Protein AF-A0A965NLD5-F1 (afdb_monomer_lite)

Sequence (161 aa):
DPDKNAWGQAIYIEPGYSQASGKNGSLRDQYSLEFKYLLQHNFGEAEEWIYAANLVAEIERTPSTDADAVSFKVTQGIAKAINASWIAGFEVIASAEWAELNDFEYATIFAGPSVRYQRENGFYTTLTAIAQVYGSPANKGNLNVSEKSPYEFRLKAGFEF

pLDDT: mean 92.35, std 9.7, range [40.41, 98.44]

Radius of gyration: 18.38 Å; chains: 1; bounding box: 49×38×45 Å

Secondary structure (DSSP, 8-state):
-GGGGPPEEEEEEEEEEEEE-TTT--EEEEEEEEEEEEEEEEESTTS-EEEEEEEEEEEEEEGGGTEEEEEEEEEEEEEEEEETTEEEEEEEEEEEEEETTTEEEEEEEEEEEEEEEE-TTSEEEEEEEEEEEEEES-SBTTB-TTTS-SEEEEEEEEE--

Structure (mmCIF, N/CA/C/O backbone):
data_AF-A0A965NLD5-F1
#
_entry.id   AF-A0A965NLD5-F1
#
loop_
_atom_site.group_PDB
_atom_site.id
_atom_site.type_symbol
_atom_site.label_atom_id
_atom_site.label_alt_id
_atom_site.label_comp_id
_atom_site.label_asym_id
_atom_site.label_entity_id
_atom_site.label_seq_id
_atom_site.pdbx_PDB_ins_code
_atom_site.Cartn_x
_atom_site.Cartn_y
_atom_site.Cartn_z
_atom_site.occupancy
_atom_site.B_iso_or_equiv
_atom_site.auth_seq_id
_atom_site.auth_comp_id
_atom_site.auth_asym_id
_atom_site.auth_atom_id
_atom_site.pdbx_PDB_model_num
ATOM 1 N N . ASP A 1 1 ? -18.370 24.362 10.738 1.00 42.06 1 ASP A N 1
ATOM 2 C CA . ASP A 1 1 ? -17.362 24.081 11.765 1.00 42.06 1 ASP A CA 1
ATOM 3 C C . ASP A 1 1 ? -16.077 23.692 11.044 1.00 42.06 1 ASP A C 1
ATOM 5 O O . ASP A 1 1 ? -16.051 22.616 10.456 1.00 42.06 1 ASP A O 1
ATOM 9 N N . PRO A 1 2 ? -15.111 24.611 10.895 1.00 40.41 2 PRO A N 1
ATOM 10 C CA . PRO A 1 2 ? -13.900 24.375 10.105 1.00 40.41 2 PRO A CA 1
ATOM 11 C C . PRO A 1 2 ? -13.006 23.262 10.679 1.00 40.41 2 PRO A C 1
ATOM 13 O O . PRO A 1 2 ? -12.257 22.663 9.914 1.00 40.41 2 PRO A O 1
ATOM 16 N N . ASP A 1 3 ? -13.159 22.916 11.962 1.00 52.47 3 ASP A N 1
ATOM 17 C CA . ASP A 1 3 ? -12.384 21.852 12.614 1.00 52.47 3 ASP A CA 1
ATOM 18 C C . ASP A 1 3 ? -12.909 20.438 12.299 1.00 52.47 3 ASP A C 1
ATOM 20 O O . ASP A 1 3 ? -12.139 19.482 12.301 1.00 52.47 3 ASP A O 1
ATOM 24 N N . LYS A 1 4 ? -14.187 20.288 11.913 1.00 50.25 4 LYS A N 1
ATOM 25 C CA . LYS A 1 4 ? -14.783 18.983 11.541 1.00 50.25 4 LYS A CA 1
ATOM 26 C C . LYS A 1 4 ? -14.344 18.452 10.170 1.00 50.25 4 LYS A C 1
ATOM 28 O O . LYS A 1 4 ? -14.657 17.320 9.828 1.00 50.25 4 LYS A O 1
ATOM 33 N N . ASN A 1 5 ? -13.645 19.269 9.378 1.00 57.38 5 ASN A N 1
ATOM 34 C CA . ASN A 1 5 ? -13.240 18.957 8.002 1.00 57.38 5 ASN A CA 1
ATOM 35 C C . ASN A 1 5 ? -11.714 18.846 7.834 1.00 57.38 5 ASN A C 1
ATOM 37 O O . ASN A 1 5 ? -11.207 18.917 6.711 1.00 57.38 5 ASN A O 1
ATOM 41 N N . ALA A 1 6 ? -10.964 18.733 8.933 1.00 74.50 6 ALA A N 1
ATOM 42 C CA . ALA A 1 6 ? -9.512 18.737 8.878 1.00 74.50 6 ALA A CA 1
ATOM 43 C C . ALA A 1 6 ? -8.977 17.456 8.216 1.00 74.50 6 ALA A C 1
ATOM 45 O O . ALA A 1 6 ? -9.344 16.331 8.562 1.00 74.50 6 ALA A O 1
ATOM 46 N N . TRP A 1 7 ? -8.095 17.645 7.240 1.00 89.44 7 TRP A N 1
ATOM 47 C CA . TRP A 1 7 ? -7.319 16.575 6.628 1.00 89.44 7 TRP A CA 1
ATOM 48 C C . TRP A 1 7 ? -6.006 16.423 7.393 1.00 89.44 7 TRP A C 1
ATOM 50 O O . TRP A 1 7 ? -5.202 17.357 7.433 1.00 89.44 7 TRP A O 1
ATOM 60 N N . GLY A 1 8 ? -5.778 15.246 7.972 1.00 91.50 8 GLY A N 1
ATOM 61 C CA . GLY A 1 8 ? -4.481 14.864 8.518 1.00 91.50 8 GLY A CA 1
ATOM 62 C C . GLY A 1 8 ? -3.485 14.647 7.383 1.00 91.50 8 GLY A C 1
ATOM 63 O O . GLY A 1 8 ? -3.814 13.999 6.391 1.00 91.50 8 GLY A O 1
ATOM 64 N N . GLN A 1 9 ? -2.284 15.207 7.507 1.00 94.81 9 GLN A N 1
ATOM 65 C CA . GLN A 1 9 ? -1.242 15.142 6.483 1.00 94.81 9 GLN A CA 1
ATOM 66 C C . GLN A 1 9 ? 0.111 14.851 7.125 1.00 94.81 9 GLN A C 1
ATOM 68 O O . GLN A 1 9 ? 0.424 15.405 8.178 1.00 94.81 9 GLN A O 1
ATOM 73 N N . ALA A 1 10 ? 0.927 14.023 6.479 1.00 95.25 10 ALA A N 1
ATOM 74 C CA . ALA A 1 10 ? 2.291 13.744 6.918 1.00 95.25 10 ALA A CA 1
ATOM 75 C C . ALA A 1 10 ? 3.227 13.537 5.723 1.00 95.25 10 ALA A C 1
ATOM 77 O O . ALA A 1 10 ? 2.827 12.973 4.706 1.00 95.25 10 ALA A O 1
ATOM 78 N N . ILE A 1 11 ? 4.479 13.981 5.857 1.00 95.44 11 ILE A N 1
ATOM 79 C CA . ILE A 1 11 ? 5.546 13.756 4.875 1.00 95.44 11 ILE A CA 1
ATOM 80 C C . ILE A 1 11 ? 6.659 12.958 5.549 1.00 95.44 11 ILE A C 1
ATOM 82 O O . ILE A 1 11 ? 7.085 13.309 6.649 1.00 95.44 11 ILE A O 1
ATOM 86 N N . TYR A 1 12 ? 7.147 11.924 4.869 1.00 95.94 12 TYR A N 1
ATOM 87 C CA . TYR A 1 12 ? 8.296 11.126 5.289 1.00 95.94 12 TYR A CA 1
ATOM 88 C C . TYR A 1 12 ? 9.354 11.124 4.195 1.00 95.94 12 TYR A C 1
ATOM 90 O O . TYR A 1 12 ? 9.034 11.103 3.005 1.00 95.94 12 TYR A O 1
ATOM 98 N N . ILE A 1 13 ? 10.611 11.133 4.627 1.00 97.12 13 ILE A N 1
ATOM 99 C CA . ILE A 1 13 ? 11.781 10.927 3.780 1.00 97.12 13 ILE A CA 1
ATOM 100 C C . ILE A 1 13 ? 12.598 9.833 4.459 1.00 97.12 13 ILE A C 1
ATOM 102 O O . ILE A 1 13 ? 13.040 10.008 5.595 1.00 97.12 13 ILE A O 1
ATOM 106 N N . GLU A 1 14 ? 12.759 8.705 3.783 1.00 97.00 14 GLU A N 1
ATOM 107 C CA . GLU A 1 14 ? 13.347 7.488 4.334 1.00 97.00 14 GLU A CA 1
ATOM 108 C C . GLU A 1 14 ? 14.544 7.063 3.469 1.00 97.00 14 GLU A C 1
ATOM 110 O O . GLU A 1 14 ? 14.358 6.512 2.384 1.00 97.00 14 GLU A O 1
ATOM 115 N N . PRO A 1 15 ? 15.789 7.343 3.900 1.00 96.88 15 PRO A N 1
ATOM 116 C CA . PRO A 1 15 ? 16.967 6.770 3.265 1.00 96.88 15 PRO A CA 1
ATOM 117 C C . PRO A 1 15 ? 17.120 5.298 3.673 1.00 96.88 15 PRO A C 1
ATOM 119 O O . PRO A 1 15 ? 17.011 4.955 4.852 1.00 96.88 15 PRO A O 1
ATOM 122 N N . GLY A 1 16 ? 17.419 4.439 2.705 1.00 94.88 16 GLY A N 1
ATOM 123 C CA . GLY A 1 16 ? 17.579 3.002 2.886 1.00 94.88 16 GLY A CA 1
ATOM 124 C C . GLY A 1 16 ? 18.937 2.489 2.415 1.00 94.88 16 GLY A C 1
ATOM 125 O O . GLY A 1 16 ? 19.569 3.041 1.512 1.00 94.88 16 GLY A O 1
ATOM 126 N N . TYR A 1 17 ? 19.381 1.400 3.037 1.00 94.12 17 TYR A N 1
ATOM 127 C CA . TYR A 1 17 ? 20.514 0.595 2.591 1.00 94.12 17 TYR A CA 1
ATOM 128 C C . TYR A 1 17 ? 20.202 -0.885 2.822 1.00 94.12 17 TYR A C 1
ATOM 130 O O . TYR A 1 17 ? 19.744 -1.264 3.901 1.00 94.12 17 TYR A O 1
ATOM 138 N N . SER A 1 18 ? 20.471 -1.717 1.819 1.00 91.75 18 SER A N 1
ATOM 139 C CA . SER A 1 18 ? 20.337 -3.170 1.888 1.00 91.75 18 SER A CA 1
ATOM 140 C C . SER A 1 18 ? 21.554 -3.854 1.269 1.00 91.75 18 SER A C 1
ATOM 142 O O . SER A 1 18 ? 22.120 -3.368 0.294 1.00 91.75 18 SER A O 1
ATOM 144 N N . GLN A 1 19 ? 21.922 -5.012 1.823 1.00 91.69 19 GLN A N 1
ATOM 145 C CA . GLN A 1 19 ? 22.940 -5.919 1.269 1.00 91.69 19 GLN A CA 1
ATOM 146 C C . GLN A 1 19 ? 22.339 -7.098 0.500 1.00 91.69 19 GLN A C 1
ATOM 148 O O . GLN A 1 19 ? 23.068 -7.938 -0.028 1.00 91.69 19 GLN A O 1
ATOM 153 N N . ALA A 1 20 ? 21.013 -7.191 0.456 1.00 85.81 20 ALA A N 1
ATOM 154 C CA . ALA A 1 20 ? 20.301 -8.238 -0.252 1.00 85.81 20 ALA A CA 1
ATOM 155 C C . ALA A 1 20 ? 19.221 -7.625 -1.142 1.00 85.81 20 ALA A C 1
ATOM 157 O O . ALA A 1 20 ? 18.444 -6.767 -0.717 1.00 85.81 20 ALA A O 1
ATOM 158 N N . SER A 1 21 ? 19.161 -8.103 -2.380 1.00 76.62 21 SER A N 1
ATOM 159 C CA . SER A 1 21 ? 18.104 -7.756 -3.323 1.00 76.62 21 SER A CA 1
ATOM 160 C C . SER A 1 21 ? 16.742 -8.231 -2.815 1.00 76.62 21 SER A C 1
ATOM 162 O O . SER A 1 21 ? 16.551 -9.425 -2.576 1.00 76.62 21 SER A O 1
ATOM 164 N N . GLY A 1 22 ? 15.770 -7.321 -2.733 1.00 69.75 22 GLY A N 1
ATOM 165 C CA . GLY A 1 22 ? 14.379 -7.662 -2.418 1.00 69.75 22 GLY A CA 1
ATOM 166 C C . GLY A 1 22 ? 13.674 -8.477 -3.512 1.00 69.75 22 GLY A C 1
ATOM 167 O O . GLY A 1 22 ? 12.686 -9.146 -3.221 1.00 69.75 22 GLY A O 1
ATOM 168 N N . LYS A 1 23 ? 14.188 -8.463 -4.756 1.00 70.25 23 LYS A N 1
ATOM 169 C CA . LYS A 1 23 ? 13.597 -9.183 -5.901 1.00 70.25 23 LYS A CA 1
ATOM 170 C C . LYS A 1 23 ? 14.005 -10.664 -5.942 1.00 70.25 23 LYS A C 1
ATOM 172 O O . LYS A 1 23 ? 13.182 -11.523 -6.233 1.00 70.25 23 LYS A O 1
ATOM 177 N N . ASN A 1 24 ? 15.277 -10.975 -5.675 1.00 74.75 24 ASN A N 1
ATOM 178 C CA . ASN A 1 24 ? 15.838 -12.323 -5.885 1.00 74.75 24 ASN A CA 1
ATOM 179 C C . ASN A 1 24 ? 16.782 -12.814 -4.770 1.00 74.75 24 ASN A C 1
ATOM 181 O O . ASN A 1 24 ? 17.337 -13.905 -4.883 1.00 74.75 24 ASN A O 1
ATOM 185 N N . GLY A 1 25 ? 16.999 -12.027 -3.714 1.00 80.00 25 GLY A N 1
ATOM 186 C CA . GLY A 1 25 ? 17.869 -12.394 -2.595 1.00 80.00 25 GLY A CA 1
ATOM 187 C C . GLY A 1 25 ? 19.369 -12.392 -2.905 1.00 80.00 25 GLY A C 1
ATOM 188 O O . GLY A 1 25 ? 20.155 -12.788 -2.046 1.00 80.00 25 GLY A O 1
ATOM 189 N N . SER A 1 26 ? 19.800 -11.956 -4.096 1.00 84.50 26 SER A N 1
ATOM 190 C CA . SER A 1 26 ? 21.227 -11.856 -4.416 1.00 84.50 26 SER A CA 1
ATOM 191 C C . SER A 1 26 ? 21.915 -10.837 -3.509 1.00 84.50 26 SER A C 1
ATOM 193 O O . SER A 1 26 ? 21.379 -9.742 -3.311 1.00 84.50 26 SER A O 1
ATOM 195 N N . LEU A 1 27 ? 23.114 -11.163 -3.023 1.00 88.44 27 LEU A N 1
ATOM 196 C CA . LEU A 1 27 ? 23.918 -10.236 -2.230 1.00 88.44 27 LEU A CA 1
ATOM 197 C C . LEU A 1 27 ? 24.457 -9.114 -3.117 1.00 88.44 27 LEU A C 1
ATOM 199 O O . LEU A 1 27 ? 25.185 -9.374 -4.076 1.00 88.44 27 LEU A O 1
ATOM 203 N N . ARG A 1 28 ? 24.074 -7.880 -2.802 1.00 86.31 28 ARG A N 1
ATOM 204 C CA . ARG A 1 28 ? 24.518 -6.660 -3.480 1.00 86.31 28 ARG A CA 1
ATOM 205 C C . ARG A 1 28 ? 24.214 -5.455 -2.604 1.00 86.31 28 ARG A C 1
ATOM 207 O O . ARG A 1 28 ? 23.189 -5.442 -1.927 1.00 86.31 28 ARG A O 1
ATOM 214 N N . ASP A 1 29 ? 25.063 -4.441 -2.673 1.00 92.69 29 ASP A N 1
ATOM 215 C CA . ASP A 1 29 ? 24.749 -3.145 -2.083 1.00 92.69 29 ASP A CA 1
ATOM 216 C C . ASP A 1 29 ? 23.646 -2.461 -2.890 1.00 92.69 29 ASP A C 1
ATOM 218 O O . ASP A 1 29 ? 23.732 -2.350 -4.117 1.00 92.69 29 ASP A O 1
ATOM 222 N N . GLN A 1 30 ? 22.622 -1.997 -2.186 1.00 92.56 30 GLN A N 1
ATOM 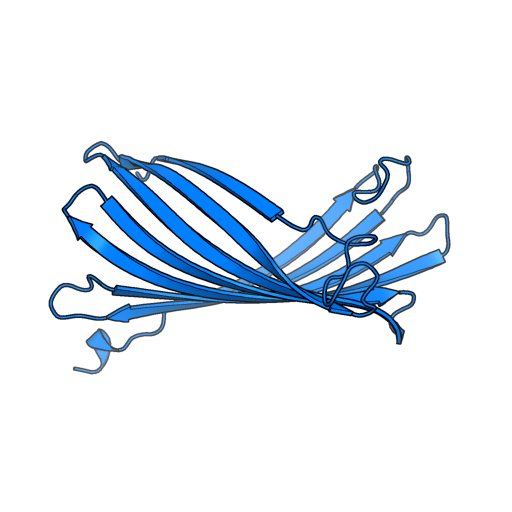223 C CA . GLN A 1 30 ? 21.520 -1.233 -2.741 1.00 92.56 30 GLN A CA 1
ATOM 224 C C . GLN A 1 30 ? 21.203 -0.075 -1.799 1.00 92.56 30 GLN A C 1
ATOM 226 O O . GLN A 1 30 ? 21.009 -0.275 -0.600 1.00 92.56 30 GLN A O 1
ATOM 231 N N . TYR A 1 31 ? 21.166 1.132 -2.348 1.00 95.12 31 TYR A N 1
ATOM 232 C CA . TYR A 1 31 ? 20.755 2.342 -1.647 1.00 95.12 31 TYR A CA 1
ATOM 233 C C . TYR A 1 31 ? 19.375 2.743 -2.142 1.00 95.12 31 TYR A C 1
ATOM 235 O O . TYR A 1 31 ? 19.115 2.635 -3.339 1.00 95.12 31 TYR A O 1
ATOM 243 N N . SER A 1 32 ? 18.515 3.229 -1.254 1.00 95.69 32 SER A N 1
ATOM 244 C CA . SER A 1 32 ? 17.214 3.766 -1.643 1.00 95.69 32 SER A CA 1
ATOM 245 C C . SER A 1 32 ? 16.917 5.096 -0.964 1.00 95.69 32 SER A C 1
ATOM 247 O O . SER A 1 32 ? 17.484 5.437 0.078 1.00 95.69 32 SER A O 1
ATOM 249 N N . LEU A 1 33 ? 16.044 5.878 -1.587 1.00 97.50 33 LEU A N 1
ATOM 250 C CA . LEU A 1 33 ? 15.464 7.079 -1.011 1.00 97.50 33 LEU A CA 1
ATOM 251 C C . LEU A 1 33 ? 13.966 7.076 -1.306 1.00 97.50 33 LEU A C 1
ATOM 253 O O . LEU A 1 33 ? 13.559 7.237 -2.456 1.00 97.50 33 LEU A O 1
ATOM 257 N N . GLU A 1 34 ? 13.162 6.891 -0.262 1.00 97.88 34 GLU A N 1
ATOM 258 C CA . GLU A 1 34 ? 11.706 6.823 -0.350 1.00 97.88 34 GLU A CA 1
ATOM 259 C C . GLU A 1 34 ? 11.078 8.106 0.212 1.00 97.88 34 GLU A C 1
ATOM 261 O O . GLU A 1 34 ? 11.385 8.558 1.317 1.00 97.88 34 GLU A O 1
ATOM 266 N N . PHE A 1 35 ? 10.174 8.700 -0.558 1.00 98.19 35 PHE A N 1
ATOM 267 C CA . PHE A 1 35 ? 9.368 9.852 -0.181 1.00 98.19 35 PHE A CA 1
ATOM 268 C C . PHE A 1 35 ? 7.924 9.406 -0.029 1.00 98.19 35 PHE A C 1
ATOM 270 O O . PHE A 1 35 ? 7.365 8.797 -0.943 1.00 98.19 35 PHE A O 1
ATOM 277 N N . LYS A 1 36 ? 7.292 9.751 1.092 1.00 98.06 36 LYS A N 1
ATOM 278 C CA . LYS A 1 36 ? 5.874 9.457 1.325 1.00 98.06 36 LYS A CA 1
ATOM 279 C C . LYS A 1 36 ? 5.121 10.722 1.668 1.00 98.06 36 LYS A C 1
ATOM 281 O O . LYS A 1 36 ? 5.566 11.497 2.507 1.00 98.06 36 LYS A O 1
ATOM 286 N N . TYR A 1 37 ? 3.947 10.876 1.079 1.00 97.62 37 TYR A N 1
ATOM 287 C CA . TYR A 1 37 ? 2.935 11.827 1.509 1.00 97.62 37 TYR A CA 1
ATOM 288 C C . TYR A 1 37 ? 1.683 11.050 1.905 1.00 97.62 37 TYR A C 1
ATOM 290 O O . TYR A 1 37 ? 1.105 10.343 1.078 1.00 97.62 37 TYR A O 1
ATOM 298 N N . LEU A 1 38 ? 1.300 11.144 3.176 1.00 96.06 38 LEU A N 1
ATOM 299 C CA . LEU A 1 38 ? 0.133 10.472 3.740 1.00 96.06 38 LEU A CA 1
ATOM 300 C C . LEU A 1 38 ? -0.967 11.499 3.985 1.00 96.06 38 LEU A C 1
ATOM 302 O O . LEU A 1 38 ? -0.700 12.604 4.458 1.00 96.06 38 LEU A O 1
ATOM 306 N N . LEU A 1 39 ? -2.198 11.104 3.697 1.00 96.31 39 LEU A N 1
ATOM 307 C CA . LEU A 1 39 ? -3.397 11.914 3.805 1.00 96.31 39 LEU A CA 1
ATOM 308 C C . LEU A 1 39 ? -4.489 11.086 4.491 1.00 96.31 39 LEU A C 1
ATOM 310 O O . LEU A 1 39 ? -4.758 9.963 4.073 1.00 96.31 39 LEU A O 1
ATOM 314 N N . GLN A 1 40 ? -5.143 11.637 5.510 1.00 94.94 40 GLN A N 1
ATOM 315 C CA . GLN A 1 40 ? -6.261 10.992 6.199 1.00 94.94 40 GLN A CA 1
ATOM 316 C C . GLN A 1 40 ? -7.398 11.981 6.435 1.00 94.94 40 GLN A C 1
ATOM 318 O O . GLN A 1 40 ? -7.167 13.141 6.774 1.00 94.94 40 GLN A O 1
ATOM 323 N N . HIS A 1 41 ? -8.633 11.509 6.303 1.00 93.50 41 HIS A N 1
ATOM 324 C CA . HIS A 1 41 ? -9.817 12.257 6.690 1.00 93.50 41 HIS A CA 1
ATOM 325 C C . HIS A 1 41 ? -10.848 11.330 7.326 1.00 93.50 41 HIS A C 1
ATOM 327 O O . HIS A 1 41 ? -11.232 10.321 6.729 1.00 93.50 41 HIS A O 1
ATOM 333 N N . ASN A 1 42 ? -11.296 11.688 8.526 1.00 92.38 42 ASN A N 1
ATOM 334 C CA . ASN A 1 42 ? -12.375 10.996 9.212 1.00 92.38 42 ASN A CA 1
ATOM 335 C C . ASN A 1 42 ? -13.679 11.765 8.998 1.00 92.38 42 ASN A C 1
ATOM 337 O O . ASN A 1 42 ? -13.685 12.994 9.029 1.00 92.38 42 ASN A O 1
ATOM 341 N N . PHE A 1 43 ? -14.778 11.050 8.777 1.00 90.44 43 PHE A N 1
ATOM 342 C CA . PHE A 1 43 ? -16.084 11.654 8.530 1.00 90.44 43 PHE A CA 1
ATOM 343 C C . PHE A 1 43 ? -17.223 10.758 9.027 1.00 90.44 43 PHE A C 1
ATOM 345 O O . PHE A 1 43 ? -17.030 9.586 9.346 1.00 90.44 43 PHE A O 1
ATOM 352 N N . GLY A 1 44 ? -18.427 11.322 9.106 1.00 86.56 44 GLY A N 1
ATOM 353 C CA . GLY A 1 44 ? -19.580 10.699 9.762 1.00 86.56 44 GLY A CA 1
ATOM 354 C C . GLY A 1 44 ? -19.995 11.465 11.016 1.00 86.56 44 GLY A C 1
ATOM 355 O O . GLY A 1 44 ? -19.290 12.372 11.458 1.00 86.56 44 GLY A O 1
ATOM 356 N N . GLU A 1 45 ? -21.162 11.141 11.571 1.00 83.94 45 GLU A N 1
ATOM 357 C CA . GLU A 1 45 ? -21.674 11.828 12.768 1.00 83.94 45 GLU A CA 1
ATOM 358 C C . GLU A 1 45 ? -20.807 11.552 14.001 1.00 83.94 45 GLU A C 1
ATOM 360 O O . GLU A 1 45 ? -20.668 12.422 14.862 1.00 83.94 45 GLU A O 1
ATOM 365 N N . ALA A 1 46 ? -20.204 10.363 14.055 1.00 82.50 46 ALA A N 1
ATOM 366 C CA . ALA A 1 46 ? -19.316 9.911 15.115 1.00 82.50 46 ALA A CA 1
ATOM 367 C C . ALA A 1 46 ? -17.917 9.561 14.576 1.00 82.50 46 ALA A C 1
ATOM 369 O O . ALA A 1 46 ? -17.226 8.736 15.170 1.00 82.50 46 ALA A O 1
ATOM 370 N N . GLU A 1 47 ? -17.520 10.157 13.441 1.00 81.12 47 GLU A N 1
ATOM 371 C CA . GLU A 1 47 ? -16.259 9.854 12.742 1.00 81.12 47 GLU A CA 1
ATOM 372 C C . GLU A 1 47 ? -16.091 8.362 12.418 1.00 81.12 47 GLU A C 1
ATOM 374 O O . GLU A 1 47 ? -14.990 7.811 12.399 1.00 81.12 47 GLU A O 1
ATOM 379 N N . GLU A 1 48 ? -17.206 7.678 12.161 1.00 89.69 48 GLU A N 1
ATOM 380 C CA . GLU A 1 48 ? -17.198 6.237 11.956 1.00 89.69 48 GLU A CA 1
ATOM 381 C C . GLU A 1 48 ? -16.568 5.814 10.623 1.00 89.69 48 GLU A C 1
ATOM 383 O O . GLU A 1 48 ? -16.287 4.628 10.447 1.00 89.69 48 GLU A O 1
ATOM 388 N N . TRP A 1 49 ? -16.348 6.748 9.693 1.00 93.94 49 TRP A N 1
ATOM 389 C CA . TRP A 1 49 ? -15.651 6.513 8.434 1.00 93.94 49 TRP A CA 1
ATOM 390 C C . TRP A 1 49 ? -14.257 7.120 8.436 1.00 93.94 49 TRP A C 1
ATOM 392 O O . TRP A 1 49 ? -14.051 8.249 8.868 1.00 93.94 49 TRP A O 1
ATOM 402 N N . ILE A 1 50 ? -13.317 6.384 7.855 1.00 94.31 50 ILE A N 1
ATOM 403 C CA . ILE A 1 50 ? -11.931 6.802 7.681 1.00 94.31 50 ILE A CA 1
ATOM 404 C C . ILE A 1 50 ? -11.589 6.649 6.206 1.00 94.31 50 ILE A C 1
ATOM 406 O O . ILE A 1 50 ? -11.702 5.557 5.647 1.00 94.31 50 ILE A O 1
ATOM 410 N N . TYR A 1 51 ? -11.145 7.731 5.583 1.00 96.12 51 TYR A N 1
ATOM 411 C CA . TYR A 1 51 ? -10.464 7.706 4.298 1.00 96.12 51 TYR A CA 1
ATOM 412 C C . TYR A 1 51 ? -8.970 7.931 4.517 1.00 96.12 51 TYR A C 1
ATOM 414 O O . TYR A 1 51 ? -8.582 8.836 5.255 1.00 96.12 51 TYR A O 1
ATOM 422 N N . ALA A 1 52 ? -8.136 7.130 3.861 1.00 96.19 52 ALA A N 1
ATOM 423 C CA . ALA A 1 52 ? -6.689 7.274 3.894 1.00 96.19 52 ALA A CA 1
ATOM 424 C C . ALA A 1 52 ? -6.101 7.118 2.490 1.00 96.19 52 ALA A C 1
ATOM 426 O O . ALA A 1 52 ? -6.505 6.236 1.732 1.00 96.19 52 ALA A O 1
ATOM 427 N N . ALA A 1 53 ? -5.121 7.948 2.154 1.00 97.44 53 ALA A N 1
ATOM 428 C CA . ALA A 1 53 ? -4.381 7.876 0.907 1.00 97.44 53 ALA A CA 1
ATOM 429 C C . ALA A 1 53 ? -2.890 8.110 1.145 1.00 97.44 53 ALA A C 1
ATOM 431 O O . ALA A 1 53 ? -2.512 8.973 1.930 1.00 97.44 53 ALA A O 1
ATOM 432 N N . ASN A 1 54 ? -2.047 7.370 0.431 1.00 97.75 54 ASN A N 1
ATOM 433 C CA . ASN A 1 54 ? -0.599 7.514 0.487 1.00 97.75 54 ASN A CA 1
ATOM 434 C C . ASN A 1 54 ? -0.057 7.616 -0.935 1.00 97.75 54 ASN A C 1
ATOM 436 O O . ASN A 1 54 ? -0.361 6.765 -1.771 1.00 97.75 54 ASN A O 1
ATOM 440 N N . LEU A 1 55 ? 0.762 8.630 -1.185 1.00 97.94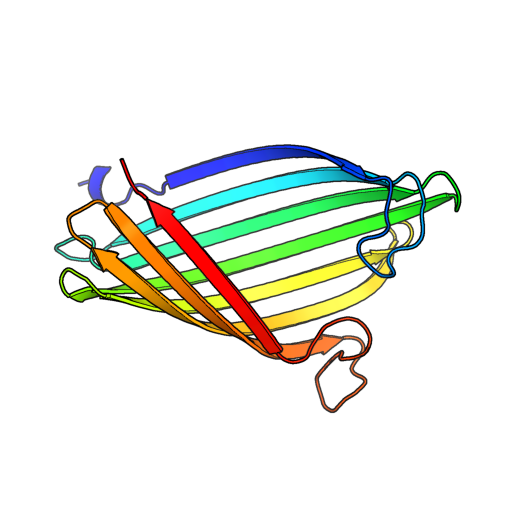 55 LEU A N 1
ATOM 441 C CA . LEU A 1 55 ? 1.594 8.750 -2.374 1.00 97.94 55 LEU A CA 1
ATOM 442 C C . LEU A 1 55 ? 3.031 8.430 -1.975 1.00 97.94 55 LEU A C 1
ATOM 444 O O . LEU A 1 55 ? 3.550 9.008 -1.023 1.00 97.94 55 LEU A O 1
ATOM 448 N N . VAL A 1 56 ? 3.656 7.515 -2.700 1.00 98.19 56 VAL A N 1
ATOM 449 C CA . VAL A 1 56 ? 5.015 7.048 -2.455 1.00 98.19 56 VAL A CA 1
ATOM 450 C C . VAL A 1 56 ? 5.808 7.147 -3.748 1.00 98.19 56 VAL A C 1
ATOM 452 O O . VAL A 1 56 ? 5.337 6.694 -4.793 1.00 98.19 56 VAL A O 1
ATOM 455 N N . ALA A 1 57 ? 6.997 7.730 -3.667 1.00 97.94 57 ALA A N 1
ATOM 456 C CA . ALA A 1 57 ? 7.992 7.723 -4.728 1.00 97.94 57 ALA A CA 1
ATOM 457 C C . ALA A 1 57 ? 9.304 7.199 -4.149 1.00 97.94 57 ALA A C 1
ATOM 459 O O . ALA A 1 57 ? 9.735 7.667 -3.098 1.00 97.94 57 ALA A O 1
ATOM 460 N N . GLU A 1 58 ? 9.934 6.245 -4.815 1.00 97.44 58 GLU A N 1
ATOM 461 C CA . GLU A 1 58 ? 11.185 5.641 -4.369 1.00 97.44 58 GLU A CA 1
ATOM 462 C C . GLU A 1 58 ? 12.195 5.643 -5.508 1.00 97.44 58 GLU A C 1
ATOM 464 O O . GLU A 1 58 ? 11.844 5.368 -6.654 1.00 97.44 58 GLU A O 1
ATOM 469 N N . ILE A 1 59 ? 13.445 5.963 -5.186 1.00 96.25 59 ILE A N 1
ATOM 470 C CA . ILE A 1 59 ? 14.580 5.850 -6.101 1.00 96.25 59 ILE A CA 1
ATOM 471 C C . ILE A 1 59 ? 15.568 4.870 -5.485 1.00 96.25 59 ILE A C 1
ATOM 473 O O . ILE A 1 59 ? 15.934 5.024 -4.320 1.00 96.25 59 ILE A O 1
ATOM 477 N N . GLU A 1 60 ? 16.024 3.900 -6.267 1.00 94.19 60 GLU A N 1
ATOM 478 C CA . GLU A 1 60 ? 17.000 2.896 -5.859 1.00 94.19 60 GLU A CA 1
ATOM 479 C C . GLU A 1 60 ? 18.253 2.955 -6.737 1.00 94.19 60 GLU A C 1
ATOM 481 O O . GLU A 1 60 ? 18.168 3.182 -7.943 1.00 94.19 60 GLU A O 1
ATOM 486 N N . ARG A 1 61 ? 19.419 2.709 -6.131 1.00 92.75 61 ARG A N 1
ATOM 487 C CA . ARG A 1 61 ? 20.735 2.651 -6.779 1.00 92.75 61 ARG A CA 1
ATOM 488 C C . ARG A 1 61 ? 21.444 1.363 -6.389 1.00 92.75 61 ARG A C 1
ATOM 490 O O . ARG A 1 61 ? 21.680 1.121 -5.205 1.00 92.75 61 ARG A O 1
ATOM 497 N N . THR A 1 62 ? 21.867 0.585 -7.380 1.00 91.00 62 THR A N 1
ATOM 498 C CA . THR A 1 62 ? 22.661 -0.640 -7.212 1.00 91.00 62 THR A CA 1
ATOM 499 C C . THR A 1 62 ? 24.046 -0.455 -7.850 1.00 91.00 62 THR A C 1
ATOM 501 O O . THR A 1 62 ? 24.196 -0.663 -9.055 1.00 91.00 62 THR A O 1
ATOM 504 N N . PRO A 1 63 ? 25.096 -0.094 -7.083 1.00 88.12 63 PRO A N 1
ATOM 505 C CA . PRO A 1 63 ? 26.402 0.261 -7.653 1.00 88.12 63 PRO A CA 1
ATOM 506 C C . PRO A 1 63 ? 27.116 -0.879 -8.384 1.00 88.12 63 PRO A C 1
ATOM 508 O O . PRO A 1 63 ? 27.843 -0.634 -9.339 1.00 88.12 63 PRO A O 1
ATOM 511 N N . SER A 1 64 ? 26.921 -2.126 -7.946 1.00 85.75 64 SER A N 1
ATOM 512 C CA . SER A 1 64 ? 27.613 -3.296 -8.514 1.00 85.75 64 SER A CA 1
ATOM 513 C C . SER A 1 64 ? 27.231 -3.595 -9.967 1.00 85.75 64 SER A C 1
ATOM 515 O O . SER A 1 64 ? 28.039 -4.155 -10.704 1.00 85.75 64 SER A O 1
ATOM 517 N N . THR A 1 65 ? 26.019 -3.219 -10.372 1.00 82.88 65 THR A N 1
ATOM 518 C CA . THR A 1 65 ? 25.489 -3.417 -11.728 1.00 82.88 65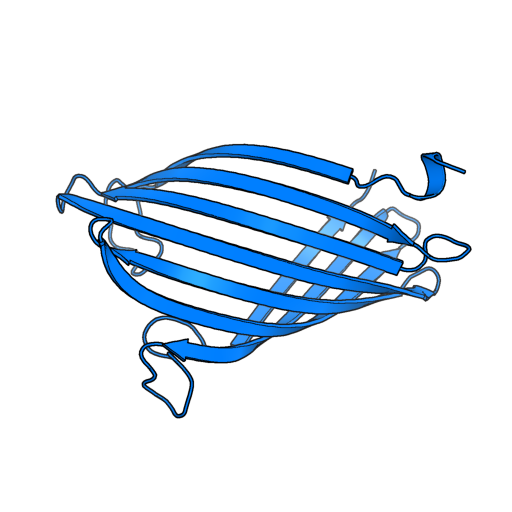 THR A CA 1
ATOM 519 C C . THR A 1 65 ? 25.212 -2.100 -12.444 1.00 82.88 65 THR A C 1
ATOM 521 O O . THR A 1 65 ? 24.627 -2.128 -13.517 1.00 82.88 65 THR A O 1
ATOM 524 N N . ASP A 1 66 ? 25.588 -0.970 -11.836 1.00 85.50 66 ASP A N 1
ATOM 525 C CA . ASP A 1 66 ? 25.269 0.383 -12.312 1.00 85.50 66 ASP A CA 1
ATOM 526 C C . ASP A 1 66 ? 23.766 0.602 -12.588 1.00 85.50 66 ASP A C 1
ATOM 528 O O . ASP A 1 66 ? 23.389 1.370 -13.465 1.00 85.50 66 ASP A O 1
ATOM 532 N N . ALA A 1 67 ? 22.898 -0.095 -1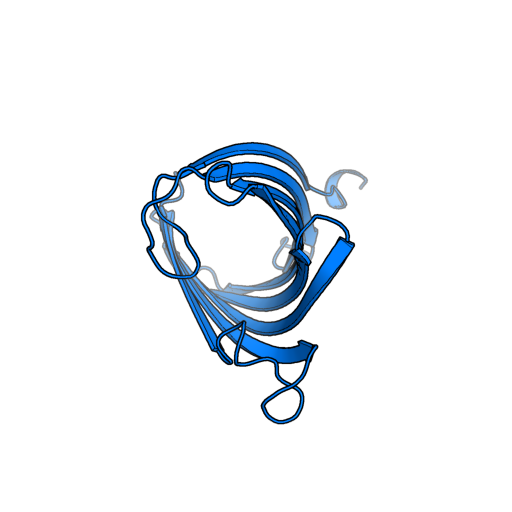1.846 1.00 86.69 67 ALA A N 1
ATOM 533 C CA . ALA A 1 67 ? 21.462 -0.107 -12.110 1.00 86.69 67 ALA A CA 1
ATOM 534 C C . ALA A 1 67 ? 20.718 0.879 -11.207 1.00 86.69 67 ALA A C 1
ATOM 536 O O . ALA A 1 67 ? 20.886 0.847 -9.983 1.00 86.69 67 ALA A O 1
ATOM 537 N N . ASP A 1 68 ? 19.848 1.679 -11.819 1.00 92.69 68 ASP A N 1
ATOM 538 C CA . ASP A 1 68 ? 18.919 2.578 -11.138 1.00 92.69 68 ASP A CA 1
ATOM 539 C C . ASP A 1 68 ? 17.488 2.083 -11.314 1.00 92.69 68 ASP A C 1
ATOM 541 O O . ASP A 1 68 ? 17.156 1.481 -12.333 1.00 92.69 68 ASP A O 1
ATOM 545 N N . ALA A 1 69 ? 16.629 2.356 -10.340 1.00 93.56 69 ALA A N 1
ATOM 546 C CA . ALA A 1 69 ? 15.196 2.148 -10.479 1.00 93.56 69 ALA A CA 1
ATOM 547 C C . ALA A 1 69 ? 14.435 3.308 -9.847 1.00 93.56 69 ALA A C 1
ATOM 549 O O . ALA A 1 69 ? 14.867 3.887 -8.850 1.00 93.56 69 ALA A O 1
ATOM 550 N N . VAL A 1 70 ? 13.289 3.644 -10.427 1.00 96.62 70 VAL A N 1
ATOM 551 C CA . VAL A 1 70 ? 12.325 4.562 -9.827 1.00 96.62 70 VAL A CA 1
ATOM 552 C C . VAL A 1 70 ? 10.969 3.887 -9.770 1.00 96.62 70 VAL A C 1
ATOM 554 O O . VAL A 1 70 ? 10.495 3.331 -10.761 1.00 96.62 70 VAL A O 1
ATOM 557 N N . SER A 1 71 ? 10.330 3.943 -8.608 1.00 97.06 71 SER A N 1
ATOM 558 C CA . SER A 1 71 ? 8.994 3.402 -8.412 1.00 97.06 71 SER A CA 1
ATOM 559 C C . SER A 1 71 ? 8.048 4.463 -7.867 1.00 97.06 71 SER A C 1
ATOM 561 O O . SER A 1 71 ? 8.417 5.344 -7.090 1.00 97.06 71 SER A O 1
ATOM 563 N N . PHE A 1 72 ? 6.796 4.378 -8.301 1.00 98.00 72 PHE A N 1
ATOM 564 C CA . PHE A 1 72 ? 5.702 5.195 -7.804 1.00 98.00 72 PHE A CA 1
ATOM 565 C C . PHE A 1 72 ? 4.588 4.281 -7.324 1.00 98.00 72 PHE A C 1
ATOM 567 O O . PHE A 1 72 ? 4.233 3.306 -7.987 1.00 98.00 72 PHE A O 1
ATOM 574 N N . LYS A 1 73 ? 4.002 4.608 -6.177 1.00 98.19 73 LYS A N 1
ATOM 575 C CA . LYS A 1 73 ? 2.905 3.846 -5.586 1.00 98.19 73 LYS A CA 1
ATOM 576 C C . LYS A 1 73 ? 1.888 4.789 -4.964 1.00 98.19 73 LYS A C 1
ATOM 578 O O . LYS A 1 73 ? 2.223 5.645 -4.154 1.00 98.19 73 LYS A O 1
ATOM 583 N N . VAL A 1 74 ? 0.628 4.596 -5.323 1.00 98.38 74 VAL A N 1
ATOM 584 C CA . VAL A 1 74 ? -0.523 5.270 -4.728 1.00 98.38 74 VAL A CA 1
ATOM 585 C C . VAL A 1 74 ? -1.378 4.216 -4.051 1.00 98.38 74 VAL A C 1
ATOM 587 O O . VAL A 1 74 ? -1.831 3.275 -4.697 1.00 98.38 74 VAL A O 1
ATOM 590 N N . THR A 1 75 ? -1.628 4.374 -2.757 1.00 97.75 75 THR A N 1
ATOM 591 C CA . THR A 1 75 ? -2.589 3.542 -2.025 1.00 97.75 75 THR A CA 1
ATOM 592 C C . THR A 1 75 ? -3.747 4.409 -1.576 1.00 97.75 75 THR A C 1
ATOM 594 O O . THR A 1 75 ? -3.506 5.479 -1.028 1.00 97.75 75 THR A O 1
ATOM 597 N N . GLN A 1 76 ? -4.980 3.960 -1.756 1.00 98.06 76 GLN A N 1
ATOM 598 C CA . GLN A 1 76 ? -6.181 4.627 -1.258 1.00 98.06 76 GLN A CA 1
ATOM 599 C C . GLN A 1 76 ? -7.053 3.606 -0.542 1.00 98.06 76 GLN A C 1
ATOM 601 O O . GLN A 1 76 ? -7.167 2.467 -0.991 1.00 98.06 76 GLN A O 1
ATOM 606 N N . GLY A 1 77 ? -7.688 4.006 0.550 1.00 97.75 77 GLY A N 1
ATOM 607 C CA . GLY A 1 77 ? -8.576 3.141 1.302 1.00 97.75 77 GLY A CA 1
ATOM 608 C C . GLY A 1 77 ? -9.700 3.907 1.974 1.00 97.75 77 GLY A C 1
ATOM 609 O O . GLY A 1 77 ? -9.541 5.058 2.374 1.00 97.75 77 GLY A O 1
ATOM 610 N N . ILE A 1 78 ? -10.837 3.235 2.104 1.00 97.81 78 ILE A N 1
ATOM 611 C CA . ILE A 1 78 ? -11.974 3.684 2.903 1.00 97.81 78 ILE A CA 1
ATOM 612 C C . ILE A 1 78 ? -12.356 2.571 3.870 1.00 97.81 78 ILE A C 1
ATOM 614 O O . ILE A 1 78 ? -12.417 1.402 3.486 1.00 97.81 78 ILE A O 1
ATOM 618 N N . ALA A 1 79 ? -12.611 2.923 5.121 1.00 97.44 79 ALA A N 1
ATOM 619 C CA . ALA A 1 79 ? -13.018 1.993 6.157 1.00 97.44 79 ALA A CA 1
ATOM 620 C C . ALA A 1 79 ? -14.142 2.580 7.008 1.00 97.44 79 ALA A C 1
ATOM 622 O O . ALA A 1 79 ? -14.282 3.796 7.112 1.00 97.44 79 ALA A O 1
ATOM 623 N N . LYS A 1 80 ? -14.936 1.700 7.616 1.00 96.31 80 LYS A N 1
ATOM 624 C CA . LYS A 1 80 ? -16.033 2.038 8.514 1.00 96.31 80 LYS A CA 1
ATOM 625 C C . LYS A 1 80 ? -15.969 1.202 9.785 1.00 96.31 80 LYS A C 1
ATOM 627 O O . LYS A 1 80 ? -15.837 -0.024 9.709 1.00 96.31 80 LYS A O 1
ATOM 632 N N . ALA A 1 81 ? -16.144 1.837 10.938 1.00 94.88 81 ALA A N 1
ATOM 633 C CA . ALA A 1 81 ? -16.443 1.145 12.183 1.00 94.88 81 ALA A CA 1
ATOM 634 C C . ALA A 1 81 ? -17.820 0.464 12.086 1.00 94.88 81 ALA A C 1
ATOM 636 O O . ALA A 1 81 ? -18.854 1.104 11.893 1.00 94.88 81 ALA A O 1
ATOM 637 N N . ILE A 1 82 ? -17.830 -0.862 12.194 1.00 95.06 82 ILE A N 1
ATOM 638 C CA . ILE A 1 82 ? -19.050 -1.677 12.179 1.00 95.06 82 ILE A CA 1
ATOM 639 C C . ILE A 1 82 ? -19.634 -1.773 13.590 1.00 95.06 82 ILE A C 1
ATOM 641 O O . ILE A 1 82 ? -20.849 -1.762 13.772 1.00 95.06 82 ILE A O 1
ATOM 645 N N . ASN A 1 83 ? -18.761 -1.876 14.590 1.00 93.25 83 ASN A N 1
ATOM 646 C CA . ASN A 1 83 ? -19.066 -1.812 16.017 1.00 93.25 83 ASN A CA 1
ATOM 647 C C . ASN A 1 83 ? -17.784 -1.445 16.787 1.00 93.25 83 ASN A C 1
ATOM 649 O O . ASN A 1 83 ? -16.753 -1.176 16.175 1.00 93.25 83 ASN A O 1
ATOM 653 N N . ALA A 1 84 ? -17.829 -1.477 18.122 1.00 91.38 84 ALA A N 1
ATOM 654 C CA . ALA A 1 84 ? -16.702 -1.101 18.979 1.00 91.38 84 ALA A CA 1
ATOM 655 C C . ALA A 1 84 ? -15.399 -1.890 18.714 1.00 91.38 84 ALA A C 1
ATOM 657 O O . ALA A 1 84 ? -14.310 -1.391 18.994 1.00 91.38 84 ALA A O 1
ATOM 658 N N . SER A 1 85 ? -15.489 -3.107 18.168 1.00 95.12 85 SER A N 1
ATOM 659 C CA . SER A 1 85 ? -14.338 -3.998 17.976 1.00 95.12 85 SER A CA 1
ATOM 660 C C . SER A 1 85 ? -13.967 -4.255 16.520 1.00 95.12 85 SER A C 1
ATOM 662 O O . SER A 1 85 ? -12.893 -4.794 16.270 1.00 95.12 85 SER A O 1
ATOM 664 N N . TRP A 1 86 ? -14.832 -3.927 15.561 1.00 96.56 86 TRP A N 1
ATOM 665 C CA . TRP A 1 86 ? -14.640 -4.298 14.160 1.00 96.56 86 TRP A CA 1
ATOM 666 C C . TRP A 1 86 ? -14.721 -3.094 13.239 1.00 96.56 86 TRP A C 1
ATOM 668 O O . TRP A 1 86 ? -15.700 -2.349 13.250 1.00 96.56 86 TRP A O 1
ATOM 678 N N . ILE A 1 87 ? -13.717 -2.978 12.379 1.00 96.88 87 ILE A N 1
ATOM 679 C CA . ILE A 1 87 ? -13.638 -1.998 11.301 1.00 96.88 87 ILE A CA 1
A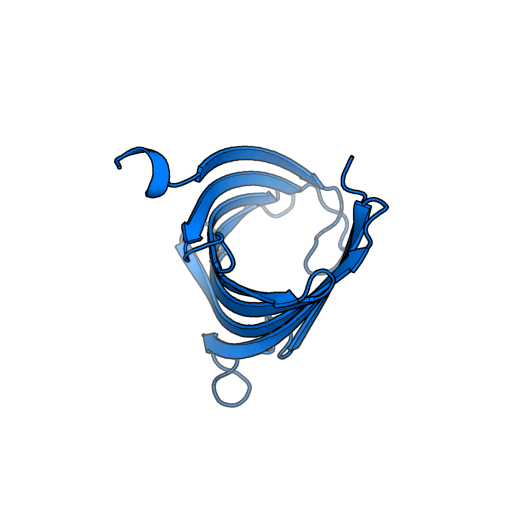TOM 680 C C . ILE A 1 87 ? -13.485 -2.777 9.996 1.00 96.88 87 ILE A C 1
ATOM 682 O O . ILE A 1 87 ? -12.647 -3.674 9.901 1.00 96.88 87 ILE A O 1
ATOM 686 N N . ALA A 1 88 ? -14.289 -2.451 8.991 1.00 98.06 88 ALA A N 1
ATOM 687 C CA . ALA A 1 88 ? -14.218 -3.067 7.670 1.00 98.06 88 ALA A CA 1
ATOM 688 C C . ALA A 1 88 ? -14.004 -1.996 6.605 1.00 98.06 88 ALA A C 1
ATOM 690 O O . ALA A 1 88 ? -14.527 -0.890 6.716 1.00 98.06 88 ALA A O 1
ATOM 691 N N . GLY A 1 89 ? -13.251 -2.323 5.567 1.00 97.94 89 GLY A N 1
ATOM 692 C CA . GLY A 1 89 ? -12.890 -1.377 4.531 1.00 97.94 89 GLY A CA 1
ATOM 693 C C . GLY A 1 89 ? -12.466 -2.037 3.234 1.00 97.94 89 GLY A C 1
ATOM 694 O O . GLY A 1 89 ? -12.540 -3.255 3.058 1.00 97.94 89 GLY A O 1
ATOM 695 N N . PHE A 1 90 ? -12.021 -1.192 2.321 1.00 98.44 90 PHE A N 1
ATOM 696 C CA . PHE A 1 90 ? -11.553 -1.562 1.000 1.00 98.44 90 PHE A CA 1
ATOM 697 C C . PHE A 1 90 ? -10.326 -0.727 0.654 1.00 98.44 90 PHE A C 1
ATOM 699 O O . PHE A 1 90 ? -10.289 0.466 0.956 1.00 98.44 90 PHE A O 1
ATOM 706 N N . GLU A 1 91 ? -9.337 -1.350 0.024 1.00 98.31 91 GLU A N 1
ATOM 707 C CA . GLU A 1 91 ? -8.082 -0.722 -0.375 1.00 98.31 91 GLU A CA 1
ATOM 708 C C . GLU A 1 91 ? -7.854 -0.911 -1.875 1.00 98.31 91 GLU A C 1
ATOM 710 O O . GLU A 1 91 ? -8.142 -1.973 -2.430 1.00 98.31 91 GLU A O 1
ATOM 715 N N . VAL A 1 92 ? -7.319 0.123 -2.517 1.00 98.38 92 VAL A N 1
ATOM 716 C CA . VAL A 1 92 ? -6.822 0.117 -3.893 1.00 98.38 92 VAL A CA 1
ATOM 717 C C . VAL A 1 92 ? -5.363 0.547 -3.873 1.00 98.38 92 VAL A C 1
ATOM 719 O O . VAL A 1 92 ? -5.009 1.534 -3.230 1.00 98.38 92 VAL A O 1
ATOM 722 N N . ILE A 1 93 ? -4.519 -0.171 -4.605 1.00 98.06 93 ILE A N 1
ATOM 723 C CA . ILE A 1 93 ? -3.099 0.134 -4.759 1.00 98.06 93 ILE A CA 1
ATOM 724 C C . ILE A 1 93 ? -2.795 0.206 -6.244 1.00 98.06 93 ILE A C 1
ATOM 726 O O . ILE A 1 93 ? -2.997 -0.773 -6.951 1.00 98.06 93 ILE A O 1
ATOM 730 N N . ALA A 1 94 ? -2.291 1.338 -6.711 1.00 98.12 94 ALA A N 1
ATOM 731 C CA . ALA A 1 94 ? -1.695 1.469 -8.030 1.00 98.12 94 ALA A CA 1
ATOM 732 C C . ALA A 1 94 ? -0.185 1.637 -7.868 1.00 98.12 94 ALA A C 1
ATOM 734 O O . ALA A 1 94 ? 0.260 2.411 -7.021 1.00 98.12 94 ALA A O 1
ATOM 735 N N . SER A 1 95 ? 0.604 0.933 -8.668 1.00 97.56 95 SER A N 1
ATOM 736 C CA . SER A 1 95 ? 2.058 1.068 -8.670 1.00 97.56 95 SER A CA 1
ATOM 737 C C . SER A 1 95 ? 2.623 0.995 -10.077 1.00 97.56 95 SER A C 1
ATOM 739 O O . SER A 1 95 ? 2.029 0.360 -10.948 1.00 97.56 95 SER A O 1
ATOM 741 N N . ALA A 1 96 ? 3.767 1.637 -10.285 1.00 97.38 96 ALA A N 1
ATOM 742 C CA . ALA A 1 96 ? 4.550 1.550 -11.507 1.00 97.38 96 ALA A CA 1
ATOM 743 C C . ALA A 1 96 ? 6.046 1.656 -11.198 1.00 97.38 96 ALA A C 1
ATOM 745 O O . ALA A 1 96 ? 6.425 2.297 -10.217 1.00 97.38 96 ALA A O 1
ATOM 746 N N . GLU A 1 97 ? 6.872 1.029 -12.027 1.00 96.50 97 GLU A N 1
ATOM 747 C CA . GLU A 1 97 ? 8.325 0.982 -11.870 1.00 96.50 97 GLU A CA 1
ATOM 748 C C . GLU A 1 97 ? 9.019 1.156 -13.222 1.00 96.50 97 GLU A C 1
ATOM 750 O O . GLU A 1 97 ? 8.549 0.647 -14.246 1.00 96.50 97 GLU A O 1
ATOM 755 N N . TRP A 1 98 ? 10.135 1.882 -13.205 1.00 96.38 98 TRP A N 1
ATOM 756 C CA . TRP A 1 98 ? 11.026 2.070 -14.340 1.00 96.38 98 TRP A CA 1
ATOM 757 C C . TRP A 1 98 ? 12.459 1.726 -13.934 1.00 96.38 98 TRP A C 1
ATOM 759 O O . TRP A 1 98 ? 12.955 2.242 -12.929 1.00 96.38 98 TRP A O 1
ATOM 769 N N . ALA A 1 99 ? 13.130 0.910 -14.738 1.00 92.00 99 ALA A N 1
ATOM 770 C CA . ALA A 1 99 ? 14.566 0.690 -14.683 1.00 92.00 99 ALA A CA 1
ATOM 771 C C . ALA A 1 99 ? 15.310 1.846 -15.358 1.00 92.00 99 ALA A C 1
ATOM 773 O O . ALA A 1 99 ? 14.771 2.546 -16.216 1.00 92.00 99 ALA A O 1
ATOM 774 N N . GLU A 1 100 ? 16.548 2.084 -14.933 1.00 89.62 100 GLU A N 1
ATOM 775 C CA . GLU A 1 100 ? 17.443 3.116 -15.474 1.00 89.62 100 GLU A CA 1
ATOM 776 C C . GLU A 1 100 ? 16.790 4.512 -15.554 1.00 89.62 100 GLU A C 1
ATOM 778 O O . GLU A 1 100 ? 17.144 5.356 -16.375 1.00 89.62 100 GLU A O 1
ATOM 783 N N . LEU A 1 101 ? 15.808 4.761 -14.676 1.00 86.06 101 LEU A N 1
ATOM 784 C CA . LEU A 1 101 ? 14.994 5.978 -14.586 1.00 86.06 101 LEU A CA 1
ATOM 785 C C . LEU A 1 101 ? 14.116 6.292 -15.814 1.00 86.06 101 LEU A C 1
ATOM 787 O O . LEU A 1 101 ? 13.410 7.304 -15.798 1.00 86.06 101 LEU A O 1
ATOM 791 N N . ASN A 1 102 ? 14.130 5.472 -16.869 1.00 88.69 102 ASN A N 1
ATOM 792 C CA . ASN A 1 102 ? 13.375 5.738 -18.097 1.00 88.69 102 ASN A CA 1
ATOM 793 C C . ASN A 1 102 ? 12.809 4.498 -18.813 1.00 88.69 102 ASN A C 1
ATOM 795 O O . ASN A 1 102 ? 11.935 4.668 -19.667 1.00 88.69 102 ASN A O 1
ATOM 799 N N . ASP A 1 103 ? 13.238 3.286 -18.465 1.00 92.81 103 ASP A N 1
ATOM 800 C CA . ASP A 1 103 ? 12.782 2.046 -19.087 1.00 92.81 103 ASP A CA 1
ATOM 801 C C . ASP A 1 103 ? 11.630 1.446 -18.283 1.00 92.81 103 ASP A C 1
ATOM 803 O O . ASP A 1 103 ? 11.788 1.048 -17.135 1.00 92.81 103 ASP A O 1
ATOM 807 N N . PHE A 1 104 ? 10.429 1.439 -18.855 1.00 94.50 104 PHE A N 1
ATOM 808 C CA . PHE A 1 104 ? 9.229 0.998 -18.148 1.00 94.50 104 PHE A CA 1
ATOM 809 C C . PHE A 1 104 ? 9.266 -0.514 -17.888 1.00 94.50 104 PHE A C 1
ATOM 811 O O . PHE A 1 104 ? 9.183 -1.300 -18.831 1.00 94.50 104 PHE A O 1
ATOM 818 N N . GLU A 1 105 ? 9.295 -0.922 -16.615 1.00 93.69 105 GLU A N 1
ATOM 819 C CA . GLU A 1 105 ? 9.253 -2.340 -16.239 1.00 93.69 105 GLU A CA 1
ATOM 820 C C . GLU A 1 105 ? 7.808 -2.831 -16.111 1.00 93.69 105 GLU A C 1
ATOM 822 O O . GLU A 1 105 ? 7.391 -3.776 -16.787 1.00 93.69 105 GLU A O 1
ATOM 827 N N . TYR A 1 106 ? 7.017 -2.195 -15.239 1.00 95.62 106 TYR A N 1
ATOM 828 C CA . TYR A 1 106 ? 5.630 -2.597 -15.023 1.00 95.62 106 TYR A CA 1
ATOM 829 C C . TYR A 1 106 ? 4.744 -1.501 -14.437 1.00 95.62 106 TYR A C 1
ATOM 831 O O . TYR A 1 106 ? 5.200 -0.531 -13.838 1.00 95.62 106 TYR A O 1
ATOM 839 N N . ALA A 1 107 ? 3.434 -1.719 -14.550 1.00 97.50 107 ALA A N 1
ATOM 840 C CA . ALA A 1 107 ? 2.411 -1.040 -13.769 1.00 97.50 107 ALA A CA 1
ATOM 841 C C . ALA A 1 107 ? 1.335 -2.035 -13.336 1.00 97.50 107 ALA A C 1
ATOM 843 O O . ALA A 1 107 ? 0.927 -2.885 -14.124 1.00 97.50 107 ALA A O 1
ATOM 844 N N . THR A 1 108 ? 0.840 -1.926 -12.107 1.00 97.88 108 THR A N 1
ATOM 845 C CA . THR A 1 108 ? -0.201 -2.814 -11.574 1.00 97.88 108 THR A CA 1
ATOM 846 C C . THR A 1 108 ? -1.237 -2.057 -10.766 1.00 97.88 108 THR A C 1
ATOM 848 O O . THR A 1 108 ? -0.922 -1.060 -10.121 1.00 97.88 108 THR A O 1
ATOM 851 N N . ILE A 1 109 ? -2.470 -2.564 -10.770 1.00 98.25 109 ILE A N 1
ATOM 852 C CA . ILE A 1 109 ? -3.530 -2.139 -9.859 1.00 98.25 109 ILE A CA 1
ATOM 853 C C . ILE A 1 109 ? -3.995 -3.356 -9.070 1.00 98.25 109 ILE A C 1
ATOM 855 O O . ILE A 1 109 ? -4.352 -4.385 -9.646 1.00 98.25 109 ILE A O 1
ATOM 859 N N . PHE A 1 110 ? -4.024 -3.212 -7.754 1.00 98.44 110 PHE A N 1
ATOM 860 C CA . PHE A 1 110 ? -4.601 -4.153 -6.813 1.00 98.44 110 PHE A CA 1
ATOM 861 C C . PHE A 1 110 ? -5.807 -3.529 -6.137 1.00 98.44 110 PHE A C 1
ATOM 863 O O . PHE A 1 110 ? -5.840 -2.323 -5.896 1.00 98.44 110 PHE A O 1
ATOM 870 N N . ALA A 1 111 ? -6.784 -4.358 -5.798 1.00 98.44 111 ALA A N 1
ATOM 871 C CA . ALA A 1 111 ? -7.924 -3.928 -5.015 1.00 98.44 111 ALA A CA 1
ATOM 872 C C . ALA A 1 111 ? -8.447 -5.071 -4.145 1.00 98.44 111 ALA A C 1
ATOM 874 O O . ALA A 1 111 ? -8.333 -6.245 -4.511 1.00 98.44 111 ALA A O 1
ATOM 875 N N . GLY A 1 112 ? -9.022 -4.747 -2.992 1.00 98.38 112 GLY A N 1
ATOM 876 C CA . GLY A 1 112 ? -9.626 -5.765 -2.143 1.00 98.38 112 GLY A CA 1
ATOM 877 C C . GLY A 1 112 ? -10.006 -5.302 -0.742 1.00 98.38 112 GLY A C 1
ATOM 878 O O . GLY A 1 112 ? -9.726 -4.167 -0.349 1.00 98.38 112 GLY A O 1
ATOM 879 N N . PRO A 1 113 ? -10.694 -6.172 0.011 1.00 98.31 113 PRO A N 1
ATOM 880 C CA . PRO A 1 113 ? -11.164 -5.863 1.351 1.00 98.31 113 PRO A CA 1
ATOM 881 C C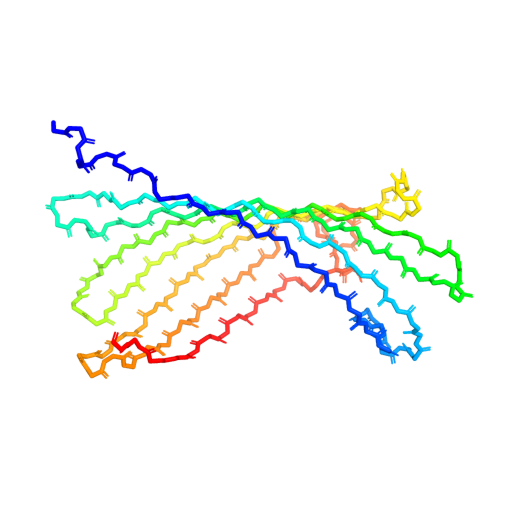 . PRO A 1 113 ? -10.034 -5.782 2.384 1.00 98.31 113 PRO A C 1
ATOM 883 O O . PRO A 1 113 ? -9.011 -6.468 2.304 1.00 98.31 113 PRO A O 1
ATOM 886 N N . SER A 1 114 ? -10.294 -4.998 3.426 1.00 97.88 114 SER A N 1
ATOM 887 C CA . SER A 1 114 ? -9.507 -4.946 4.653 1.00 97.88 114 SER A CA 1
ATOM 888 C C . SER A 1 114 ? -10.425 -5.043 5.864 1.00 97.88 114 SER A C 1
ATOM 890 O O . SER A 1 114 ? -11.505 -4.455 5.887 1.00 97.88 114 SER A O 1
ATOM 892 N N . VAL A 1 115 ? -10.012 -5.792 6.878 1.00 97.94 115 VAL A N 1
ATOM 893 C CA . VAL A 1 115 ? -10.729 -5.902 8.144 1.00 97.94 115 VAL A CA 1
ATOM 894 C C . VAL A 1 115 ? -9.757 -5.728 9.294 1.00 97.94 115 VAL A C 1
ATOM 896 O O . VAL A 1 115 ? -8.684 -6.327 9.315 1.00 97.94 115 VAL A O 1
ATOM 899 N N . ARG A 1 116 ? -10.147 -4.918 10.271 1.00 97.19 116 ARG A N 1
ATOM 900 C CA . ARG A 1 116 ? -9.424 -4.737 11.521 1.00 97.19 116 ARG A CA 1
ATOM 901 C C . ARG A 1 116 ? -10.308 -5.154 12.685 1.00 97.19 116 ARG A C 1
ATOM 903 O O . ARG A 1 116 ? -11.458 -4.735 12.790 1.00 97.19 116 ARG A O 1
ATOM 910 N N . TYR A 1 117 ? -9.736 -5.965 13.559 1.00 97.19 117 TYR A N 1
ATOM 911 C CA . TYR A 1 117 ? -10.260 -6.259 14.880 1.00 97.19 117 TYR A CA 1
ATOM 912 C C . TYR A 1 117 ? -9.449 -5.485 15.916 1.00 97.19 117 TYR A C 1
ATOM 914 O O . TYR A 1 117 ? -8.221 -5.443 15.833 1.00 97.19 117 TYR A O 1
ATOM 922 N N . GLN A 1 118 ? -10.123 -4.895 16.895 1.00 95.88 118 GLN A N 1
ATOM 923 C CA . GLN A 1 118 ? -9.501 -4.173 17.998 1.00 95.88 118 GLN A CA 1
ATOM 924 C C . GLN A 1 118 ? -10.180 -4.504 19.327 1.00 95.88 118 GLN A C 1
ATOM 926 O O . GLN A 1 118 ? -11.380 -4.784 19.386 1.00 95.88 118 GLN A O 1
ATOM 931 N N . ARG A 1 119 ? -9.394 -4.482 20.399 1.00 94.81 119 ARG A N 1
ATOM 932 C CA . ARG A 1 119 ? -9.838 -4.699 21.775 1.00 94.81 119 ARG A CA 1
ATOM 933 C C . ARG A 1 119 ? -9.704 -3.416 22.580 1.00 94.81 119 ARG A C 1
ATOM 935 O O . ARG A 1 119 ? -8.839 -2.594 22.309 1.00 94.81 119 ARG A O 1
ATOM 942 N N . GLU A 1 120 ? -10.505 -3.308 23.634 1.00 92.69 120 GLU A N 1
ATOM 943 C CA . GLU A 1 120 ? -10.463 -2.177 24.572 1.00 92.69 120 GLU A CA 1
ATOM 944 C C . GLU A 1 120 ? -9.095 -2.003 25.247 1.00 92.69 120 GLU A C 1
ATOM 946 O O . GLU A 1 120 ? -8.722 -0.896 25.606 1.00 92.69 120 GLU A O 1
ATOM 951 N N . ASN A 1 121 ? -8.315 -3.082 25.383 1.00 93.06 121 ASN A N 1
ATOM 952 C CA . ASN A 1 121 ? -6.962 -3.037 25.945 1.00 93.06 121 ASN A CA 1
ATOM 953 C C . ASN A 1 121 ? -5.887 -2.536 24.957 1.00 93.06 121 ASN A C 1
ATOM 955 O O . ASN A 1 121 ? -4.701 -2.741 25.210 1.00 93.06 121 ASN A O 1
ATOM 959 N N . GLY A 1 122 ? -6.291 -1.977 23.813 1.00 92.50 122 GLY A N 1
ATOM 960 C CA . GLY A 1 122 ? -5.405 -1.422 22.789 1.00 92.50 122 GLY A CA 1
ATOM 961 C C . GLY A 1 122 ? -4.881 -2.434 21.767 1.00 92.50 122 GLY A C 1
ATOM 962 O O . GLY A 1 122 ? -4.333 -2.028 20.744 1.00 92.50 122 GLY A O 1
ATOM 963 N N . PHE A 1 123 ? -5.048 -3.746 21.979 1.00 96.56 123 PHE A N 1
ATOM 964 C CA . PHE A 1 123 ? -4.603 -4.741 20.996 1.00 96.56 123 PHE A CA 1
ATOM 965 C C . PHE A 1 123 ? -5.418 -4.649 19.706 1.00 96.56 123 PHE A C 1
ATOM 967 O O . PHE A 1 123 ? -6.651 -4.653 19.748 1.00 96.56 123 PHE A O 1
ATOM 974 N N . TYR A 1 124 ? -4.747 -4.693 18.558 1.00 96.88 124 TYR A N 1
ATOM 975 C CA . TYR A 1 124 ? -5.405 -4.778 17.263 1.00 96.88 124 TYR A CA 1
ATOM 976 C C . TYR A 1 124 ? -4.743 -5.776 16.318 1.00 96.88 124 TYR A C 1
ATOM 978 O O . TYR A 1 124 ? -3.570 -6.135 16.429 1.00 96.88 124 TYR A O 1
ATOM 986 N N . THR A 1 125 ? -5.521 -6.222 15.339 1.00 97.94 125 THR A N 1
ATOM 987 C CA . THR A 1 125 ? -5.051 -7.007 14.201 1.00 97.94 125 THR A CA 1
ATOM 988 C C . THR A 1 125 ? -5.810 -6.583 12.954 1.00 97.94 125 THR A C 1
ATOM 990 O O . THR A 1 125 ? -7.033 -6.494 12.977 1.00 97.94 125 THR A O 1
ATOM 993 N N . THR A 1 126 ? -5.093 -6.356 11.863 1.00 97.38 126 THR A N 1
ATOM 994 C CA . THR A 1 126 ? -5.637 -5.987 10.559 1.00 97.38 126 THR A CA 1
ATOM 995 C C . THR A 1 126 ? -5.235 -7.031 9.536 1.00 97.38 126 THR A C 1
ATOM 997 O O . THR A 1 126 ? -4.049 -7.311 9.374 1.00 97.38 126 THR A O 1
ATOM 1000 N N . LEU A 1 127 ? -6.216 -7.574 8.826 1.00 98.25 127 LEU A N 1
ATOM 1001 C CA . LEU A 1 127 ? -6.021 -8.431 7.669 1.00 98.25 127 LEU A CA 1
ATOM 1002 C C . LEU A 1 127 ? -6.515 -7.701 6.422 1.00 98.25 127 LEU A C 1
ATOM 1004 O O . LEU A 1 127 ? -7.683 -7.333 6.333 1.00 98.25 127 LEU A O 1
ATOM 1008 N N . THR A 1 128 ? -5.639 -7.557 5.439 1.00 98.06 128 THR A N 1
ATOM 1009 C CA . THR A 1 128 ? -5.986 -7.075 4.105 1.00 98.06 128 THR A CA 1
ATOM 1010 C C . THR A 1 128 ? -5.724 -8.178 3.092 1.00 98.06 128 THR A C 1
ATOM 1012 O O . THR A 1 128 ? -4.649 -8.777 3.097 1.00 98.06 128 THR A O 1
ATOM 1015 N N . ALA A 1 129 ? -6.695 -8.429 2.220 1.00 98.19 129 ALA A N 1
ATOM 1016 C CA . ALA A 1 129 ? -6.587 -9.381 1.123 1.00 98.19 129 ALA A CA 1
ATOM 1017 C C . ALA A 1 129 ? -6.872 -8.640 -0.182 1.00 98.19 129 ALA A C 1
ATOM 1019 O O . ALA A 1 129 ? -7.997 -8.206 -0.411 1.00 98.19 129 ALA A O 1
ATOM 1020 N N . ILE A 1 130 ? -5.858 -8.477 -1.025 1.00 97.69 130 ILE A N 1
ATOM 1021 C CA . ILE A 1 130 ? -5.973 -7.748 -2.291 1.00 97.69 130 ILE A CA 1
ATOM 1022 C C . ILE A 1 130 ? -5.637 -8.661 -3.462 1.00 97.69 130 ILE A C 1
ATOM 1024 O O . ILE A 1 130 ? -4.765 -9.526 -3.377 1.00 97.69 130 ILE A O 1
ATOM 1028 N N . ALA A 1 131 ? -6.346 -8.456 -4.563 1.00 98.00 131 ALA A N 1
ATOM 1029 C CA . ALA A 1 131 ? -6.118 -9.147 -5.820 1.00 98.00 131 ALA A CA 1
ATOM 1030 C C . ALA A 1 131 ? -5.660 -8.142 -6.870 1.00 98.00 131 ALA A C 1
ATOM 1032 O O . ALA A 1 131 ? -6.136 -7.004 -6.899 1.00 98.00 131 ALA A O 1
ATOM 1033 N N . GLN A 1 132 ? -4.755 -8.569 -7.743 1.00 97.94 132 GLN A N 1
ATOM 1034 C CA . GLN A 1 132 ? -4.399 -7.793 -8.916 1.00 97.94 132 GLN A CA 1
ATOM 1035 C C . GLN A 1 132 ? -5.618 -7.746 -9.847 1.00 97.94 132 GLN A C 1
ATOM 1037 O O . GLN A 1 132 ? -6.150 -8.785 -10.234 1.00 97.94 132 GLN A O 1
ATOM 1042 N N . VAL A 1 133 ? -6.076 -6.543 -10.187 1.00 97.69 133 VAL A N 1
ATOM 1043 C CA . VAL A 1 133 ? -7.186 -6.319 -11.130 1.00 97.69 133 VAL A CA 1
ATOM 1044 C C . VAL A 1 133 ? -6.687 -5.878 -12.503 1.00 97.69 133 VAL A C 1
ATOM 1046 O O . VAL A 1 133 ? -7.420 -5.989 -13.483 1.00 97.69 133 VAL A O 1
ATOM 1049 N N . TYR A 1 134 ? -5.445 -5.392 -12.576 1.00 97.81 134 TYR A N 1
ATOM 1050 C CA . TYR A 1 134 ? -4.770 -4.986 -13.804 1.00 97.81 134 TYR A CA 1
ATOM 1051 C C . TYR A 1 134 ? -3.250 -5.085 -13.648 1.00 97.81 134 TYR A C 1
ATOM 1053 O O . TYR A 1 134 ? -2.713 -4.746 -12.590 1.00 97.81 134 TYR A O 1
ATOM 1061 N N . GLY A 1 135 ? -2.561 -5.464 -14.721 1.00 97.06 135 GLY A N 1
ATOM 1062 C CA . GLY A 1 135 ? -1.113 -5.383 -14.828 1.00 97.06 135 GLY A CA 1
ATOM 1063 C C . GLY A 1 135 ? -0.646 -5.150 -16.263 1.00 97.06 135 GLY A C 1
ATOM 1064 O O . GLY A 1 135 ? -1.234 -5.656 -17.215 1.00 97.06 135 GLY A O 1
ATOM 1065 N N . SER A 1 136 ? 0.433 -4.388 -16.400 1.00 96.31 136 SER A N 1
ATOM 1066 C CA . SER A 1 136 ? 1.137 -4.110 -17.649 1.00 96.31 136 SER A CA 1
ATOM 1067 C C . SER A 1 136 ? 2.641 -4.318 -17.437 1.00 96.31 136 SER A C 1
ATOM 1069 O O . SER A 1 136 ? 3.131 -3.904 -16.387 1.00 96.31 136 SER A O 1
ATOM 1071 N N . PRO A 1 137 ? 3.372 -4.934 -18.380 1.00 95.75 137 PRO A N 1
ATOM 1072 C CA . PRO A 1 137 ? 2.835 -5.733 -19.482 1.00 95.75 137 PRO A CA 1
ATOM 1073 C C . PRO A 1 137 ? 2.048 -6.951 -18.963 1.00 95.75 137 PRO A C 1
ATOM 1075 O O . PRO A 1 137 ? 2.434 -7.590 -17.987 1.00 95.75 137 PRO A O 1
ATOM 1078 N N . ALA A 1 138 ? 0.924 -7.279 -19.603 1.00 94.62 138 ALA A N 1
ATOM 1079 C CA . ALA A 1 138 ? 0.106 -8.419 -19.192 1.00 94.62 138 ALA A CA 1
ATOM 1080 C C . ALA A 1 138 ? 0.680 -9.739 -19.737 1.00 94.62 138 ALA A C 1
ATOM 1082 O O . ALA A 1 138 ? 0.948 -9.863 -20.930 1.00 94.62 138 ALA A O 1
ATOM 1083 N N . ASN A 1 139 ? 0.824 -10.746 -18.875 1.00 94.56 139 ASN A N 1
ATOM 1084 C CA . ASN A 1 139 ? 1.334 -12.082 -19.222 1.00 94.56 139 ASN A CA 1
ATOM 1085 C C . ASN A 1 139 ? 0.425 -13.229 -18.739 1.00 94.56 139 ASN A C 1
ATOM 1087 O O . ASN A 1 139 ? 0.656 -14.389 -19.082 1.00 94.56 139 ASN A O 1
ATOM 1091 N N . LYS A 1 140 ? -0.653 -12.924 -18.005 1.00 93.81 140 LYS A N 1
ATOM 1092 C CA . LYS A 1 140 ? -1.733 -13.871 -17.697 1.00 93.81 140 LYS A CA 1
ATOM 1093 C C . LYS A 1 140 ? -3.080 -13.156 -17.693 1.00 93.81 140 LYS A C 1
ATOM 1095 O O . LYS A 1 140 ? -3.459 -12.528 -16.709 1.00 93.81 140 LYS A O 1
ATOM 1100 N N . GLY A 1 141 ? -3.820 -13.263 -18.795 1.00 94.12 141 GLY A N 1
ATOM 1101 C CA . GLY A 1 141 ? -5.042 -12.478 -18.983 1.00 94.12 141 GLY A CA 1
ATOM 1102 C C . GLY A 1 141 ? -4.710 -10.985 -19.020 1.00 94.12 141 GLY A C 1
ATOM 1103 O O . GLY A 1 141 ? -3.911 -10.564 -19.848 1.00 94.12 141 GLY A O 1
ATOM 1104 N N . ASN A 1 142 ? -5.293 -10.206 -18.111 1.00 94.69 142 ASN A N 1
ATOM 1105 C CA . ASN A 1 142 ? -5.024 -8.776 -17.927 1.00 94.69 142 ASN A CA 1
ATOM 1106 C C . ASN A 1 142 ? -4.050 -8.480 -16.769 1.00 94.69 142 ASN A C 1
ATOM 1108 O O . ASN A 1 142 ? -3.998 -7.345 -16.299 1.00 94.69 142 ASN A O 1
ATOM 1112 N N . LEU A 1 143 ? -3.338 -9.497 -16.276 1.00 96.12 143 LEU A N 1
ATOM 1113 C CA . LEU A 1 143 ? -2.446 -9.406 -15.122 1.00 96.12 143 LEU A CA 1
ATOM 1114 C C . LEU A 1 143 ? -0.979 -9.517 -15.548 1.00 96.12 143 LEU A C 1
ATOM 1116 O O . LEU A 1 143 ? -0.650 -10.256 -16.481 1.00 96.12 143 LEU A O 1
ATOM 1120 N N . ASN A 1 144 ? -0.103 -8.844 -14.807 1.00 94.81 144 ASN A N 1
ATOM 1121 C CA . ASN A 1 144 ? 1.340 -9.035 -14.826 1.00 94.81 144 ASN A CA 1
ATOM 1122 C C . ASN A 1 144 ? 1.740 -9.914 -13.629 1.00 94.81 144 ASN A C 1
ATOM 1124 O O . ASN A 1 144 ? 1.944 -9.420 -12.519 1.00 94.81 144 ASN A O 1
ATOM 1128 N N . VAL A 1 145 ? 1.810 -11.227 -13.862 1.00 94.06 145 VAL A N 1
ATOM 1129 C CA . VAL A 1 145 ? 2.192 -12.234 -12.862 1.00 94.06 145 VAL A CA 1
ATOM 1130 C C . VAL A 1 145 ? 3.673 -12.615 -12.889 1.00 94.06 145 VAL A C 1
ATOM 1132 O O . VAL A 1 145 ? 4.098 -13.388 -12.034 1.00 94.06 145 VAL A O 1
ATOM 1135 N N . SER A 1 146 ? 4.452 -12.103 -13.850 1.00 91.38 146 SER A N 1
ATOM 1136 C CA . SER A 1 146 ? 5.916 -12.247 -13.834 1.00 91.38 146 SER A CA 1
ATOM 1137 C C . SER A 1 146 ? 6.540 -11.326 -12.794 1.00 91.38 146 SER A C 1
ATOM 1139 O O . SER A 1 146 ? 7.413 -11.770 -12.059 1.00 91.38 146 SER A O 1
ATOM 1141 N N . GLU A 1 147 ? 6.044 -10.087 -12.694 1.00 90.19 147 GLU A N 1
ATOM 1142 C CA . GLU A 1 147 ? 6.588 -9.083 -11.771 1.00 90.19 147 GLU A CA 1
ATOM 1143 C C . GLU A 1 147 ? 5.891 -9.062 -10.410 1.00 90.19 147 GLU A C 1
ATOM 1145 O O . GLU A 1 147 ? 6.510 -8.762 -9.388 1.00 90.19 147 GLU A O 1
ATOM 1150 N N . LYS A 1 148 ? 4.585 -9.355 -10.362 1.00 92.25 148 LYS A N 1
ATOM 1151 C CA . LYS A 1 148 ? 3.797 -9.265 -9.127 1.00 92.25 148 LYS A CA 1
ATOM 1152 C C . LYS A 1 148 ? 2.908 -10.477 -8.924 1.00 92.25 148 LYS A C 1
ATOM 1154 O O . LYS A 1 148 ? 2.238 -10.944 -9.836 1.00 92.25 148 LYS A O 1
ATOM 1159 N N . SER A 1 149 ? 2.811 -10.936 -7.682 1.00 92.88 149 SER A N 1
ATOM 1160 C CA . SER A 1 149 ? 1.853 -11.976 -7.311 1.00 92.88 149 SER A CA 1
ATOM 1161 C C . SER A 1 149 ? 0.415 -11.561 -7.664 1.00 92.88 149 SER A C 1
ATOM 1163 O O . SER A 1 149 ? 0.048 -10.400 -7.478 1.00 92.88 149 SER A O 1
ATOM 1165 N N . PRO A 1 150 ? -0.443 -12.491 -8.127 1.00 95.38 150 PRO A N 1
ATOM 1166 C CA . PRO A 1 150 ? -1.842 -12.182 -8.437 1.00 95.38 150 PRO A CA 1
ATOM 1167 C C . PRO A 1 150 ? -2.674 -11.844 -7.189 1.00 95.38 150 PRO A C 1
ATOM 1169 O O . PRO A 1 150 ? -3.720 -11.210 -7.307 1.00 95.38 150 PRO A O 1
ATOM 1172 N N . TYR A 1 151 ? -2.213 -12.258 -6.006 1.00 96.00 151 TYR A N 1
ATOM 1173 C CA . TYR A 1 151 ? -2.851 -12.007 -4.717 1.00 96.00 151 TYR A CA 1
ATOM 1174 C C . TYR A 1 151 ? -1.801 -11.615 -3.683 1.00 96.00 151 TYR A C 1
ATOM 1176 O O . TYR A 1 151 ? -0.699 -12.167 -3.680 1.00 96.00 151 TYR A O 1
ATOM 1184 N N . GLU A 1 152 ? -2.172 -10.720 -2.776 1.00 95.50 152 GLU A N 1
ATOM 1185 C CA . GLU A 1 152 ? -1.359 -10.339 -1.628 1.00 95.50 152 GLU A CA 1
ATOM 1186 C C . GLU A 1 152 ? -2.220 -10.325 -0.362 1.00 95.50 152 GLU A C 1
ATOM 1188 O O . GLU A 1 152 ? -3.328 -9.781 -0.334 1.00 95.50 152 GLU A O 1
ATOM 1193 N N . PHE A 1 153 ? -1.685 -10.928 0.698 1.00 96.50 153 PHE A N 1
ATOM 1194 C CA . PHE A 1 153 ? -2.280 -10.923 2.026 1.00 96.50 153 PHE A CA 1
ATOM 1195 C C . PHE A 1 153 ? -1.346 -10.183 2.976 1.00 96.50 153 PHE A C 1
ATOM 1197 O O . PHE A 1 153 ? -0.185 -10.562 3.131 1.00 96.50 153 PHE A O 1
ATOM 1204 N N . ARG A 1 154 ? -1.854 -9.140 3.633 1.00 96.19 154 ARG A N 1
ATOM 1205 C CA . ARG A 1 154 ? -1.116 -8.372 4.641 1.00 96.19 154 ARG A CA 1
ATOM 1206 C C . ARG A 1 154 ? -1.789 -8.540 5.991 1.00 96.19 154 ARG A C 1
ATOM 1208 O O . ARG A 1 154 ? -2.935 -8.132 6.165 1.00 96.19 154 ARG A O 1
ATOM 1215 N N . LEU A 1 155 ? -1.060 -9.118 6.940 1.00 97.00 155 LEU A N 1
ATOM 1216 C CA . LEU A 1 155 ? -1.459 -9.210 8.339 1.00 97.00 155 LEU A CA 1
ATOM 1217 C C . LEU A 1 155 ? -0.608 -8.237 9.158 1.00 97.00 155 LEU A C 1
ATOM 1219 O O . LEU A 1 155 ? 0.617 -8.324 9.149 1.00 97.00 155 LEU A O 1
ATOM 1223 N N . LYS A 1 156 ? -1.255 -7.316 9.867 1.00 96.44 156 LYS A N 1
ATOM 1224 C CA . LYS A 1 156 ? -0.622 -6.397 10.820 1.00 96.44 156 LYS A CA 1
ATOM 1225 C C . LYS A 1 156 ? -1.218 -6.647 12.194 1.00 96.44 156 LYS A C 1
ATOM 1227 O O . LYS A 1 156 ? -2.424 -6.823 12.299 1.00 96.44 156 LYS A O 1
ATOM 1232 N N . ALA A 1 157 ? -0.409 -6.632 13.240 1.00 96.75 157 ALA A N 1
ATOM 1233 C CA . ALA A 1 157 ? -0.890 -6.675 14.614 1.00 96.75 157 ALA A CA 1
ATOM 1234 C C . ALA A 1 157 ? -0.069 -5.712 15.465 1.00 96.75 157 ALA A C 1
ATOM 1236 O O . ALA A 1 157 ? 1.100 -5.465 15.166 1.00 96.75 157 ALA A O 1
ATOM 1237 N N . GLY A 1 158 ? -0.681 -5.167 16.509 1.00 95.62 158 GLY A N 1
ATOM 1238 C CA . GLY A 1 158 ? -0.027 -4.194 17.369 1.00 95.62 158 GLY A CA 1
ATOM 1239 C C . GLY A 1 158 ? -0.849 -3.850 18.601 1.00 95.62 158 GLY A C 1
ATOM 1240 O O . GLY A 1 158 ? -1.893 -4.449 18.859 1.00 95.62 158 GLY A O 1
ATOM 1241 N N . PHE A 1 159 ? -0.344 -2.881 19.354 1.00 95.56 159 PHE A N 1
ATOM 1242 C CA . PHE A 1 159 ? -1.007 -2.279 20.502 1.00 95.56 159 PHE A CA 1
ATOM 1243 C C . PHE A 1 159 ? -1.023 -0.761 20.324 1.00 95.56 159 PHE A C 1
ATOM 1245 O O . PHE A 1 159 ? -0.005 -0.177 19.954 1.00 95.56 159 PHE A O 1
ATOM 1252 N N . GLU A 1 160 ? -2.173 -0.145 20.566 1.00 87.00 160 GLU A N 1
ATOM 1253 C CA . GLU A 1 160 ? -2.315 1.301 20.752 1.00 87.00 160 GLU A CA 1
ATOM 1254 C C . GLU A 1 160 ? -2.192 1.608 22.253 1.00 87.00 160 GLU A C 1
ATOM 1256 O O . GLU A 1 160 ? -2.774 0.892 23.072 1.00 87.00 160 GLU A O 1
ATOM 1261 N N . PHE A 1 161 ? -1.378 2.611 22.598 1.00 76.38 161 PHE A N 1
ATOM 1262 C CA . PHE A 1 161 ? -1.059 3.020 23.972 1.00 76.38 161 PHE A CA 1
ATOM 1263 C C . PHE A 1 161 ? -1.673 4.378 24.297 1.00 76.38 161 PHE A C 1
ATOM 1265 O O . PHE A 1 161 ? -1.697 5.232 23.379 1.00 76.38 161 PHE A O 1
#

Foldseek 3Di:
DVVLWDKDKDKDWDWDWDQADPQPRDGFIKIKIKIKIKIWHFDDPVSQKIKIKMWMWMWMATPVVRKIKIKIKIKIKMWGDPDPFKIKIKMKMWMWMAIPVPHGDKIWIKIFMKMKGADPQQKIKIKTKIAIPAMPPDDDDRHDCVRDPRIDIDMDIDGDD